Protein AF-A0A6N3T3U4-F1 (afdb_monomer_lite)

Structure (mmCIF, N/CA/C/O backbone):
data_AF-A0A6N3T3U4-F1
#
_entry.id   AF-A0A6N3T3U4-F1
#
loop_
_atom_site.group_PDB
_atom_site.id
_atom_site.type_symbol
_atom_site.label_atom_id
_atom_site.label_alt_id
_atom_site.label_comp_id
_atom_site.label_asym_id
_atom_site.label_entity_id
_atom_site.label_seq_id
_atom_site.pdbx_PDB_ins_code
_atom_site.Cartn_x
_atom_site.Cartn_y
_atom_site.Cartn_z
_atom_site.occupancy
_atom_site.B_iso_or_equiv
_atom_site.auth_seq_id
_atom_site.auth_comp_id
_atom_site.auth_asym_id
_atom_site.auth_atom_id
_atom_site.pdbx_PDB_model_num
ATOM 1 N N . MET A 1 1 ? 62.811 14.488 -54.219 1.00 46.03 1 MET A N 1
ATOM 2 C CA . MET A 1 1 ? 62.156 14.632 -52.903 1.00 46.03 1 MET A CA 1
ATOM 3 C C . MET A 1 1 ? 60.866 13.837 -52.962 1.00 46.03 1 MET A C 1
ATOM 5 O O . MET A 1 1 ? 60.223 13.839 -53.997 1.00 46.03 1 MET A O 1
ATOM 9 N N . THR A 1 2 ? 60.624 13.068 -51.912 1.00 52.12 2 THR A N 1
ATOM 10 C CA . THR A 1 2 ? 59.825 11.840 -51.809 1.00 52.12 2 THR A CA 1
ATOM 11 C C . THR A 1 2 ? 58.375 11.922 -52.307 1.00 52.12 2 THR A C 1
ATOM 13 O O . THR A 1 2 ? 57.579 12.668 -51.745 1.00 52.12 2 THR A O 1
ATOM 16 N N . ASP A 1 3 ? 58.018 11.072 -53.276 1.00 60.56 3 ASP A N 1
ATOM 17 C CA . ASP A 1 3 ? 56.629 10.709 -53.580 1.00 60.56 3 ASP A CA 1
ATOM 18 C C . ASP A 1 3 ? 56.073 9.858 -52.429 1.00 60.56 3 ASP A C 1
ATOM 20 O O . ASP A 1 3 ? 56.476 8.712 -52.219 1.00 60.56 3 ASP A O 1
ATOM 24 N N . LYS A 1 4 ? 55.173 10.441 -51.632 1.00 65.62 4 LYS A N 1
ATOM 25 C CA . LYS A 1 4 ? 54.448 9.732 -50.571 1.00 65.62 4 LYS A CA 1
ATOM 26 C C . LYS A 1 4 ? 53.220 9.040 -51.191 1.00 65.62 4 LYS A C 1
ATOM 28 O O . LYS A 1 4 ? 52.472 9.694 -51.917 1.00 65.62 4 LYS A O 1
ATOM 33 N N . PRO A 1 5 ? 52.977 7.744 -50.931 1.00 61.84 5 PRO A N 1
ATOM 34 C CA . PRO A 1 5 ? 51.926 7.000 -51.621 1.00 61.84 5 PRO A CA 1
ATOM 35 C C . PRO A 1 5 ? 50.523 7.461 -51.190 1.00 61.84 5 PRO A C 1
ATOM 37 O O . PRO A 1 5 ? 50.087 7.193 -50.073 1.00 61.84 5 PRO A O 1
ATOM 40 N N . ARG A 1 6 ? 4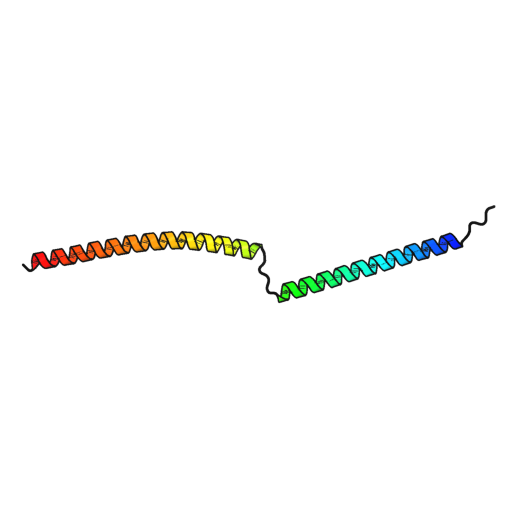9.811 8.126 -52.112 1.00 69.19 6 ARG A N 1
ATOM 41 C CA . ARG A 1 6 ? 48.440 8.670 -51.969 1.00 69.19 6 ARG A CA 1
ATOM 42 C C . ARG A 1 6 ? 47.383 7.619 -51.585 1.00 69.19 6 ARG A C 1
ATOM 44 O O . ARG A 1 6 ? 46.405 7.948 -50.932 1.00 69.19 6 ARG A O 1
ATOM 51 N N . PHE A 1 7 ? 47.632 6.345 -51.889 1.00 73.44 7 PHE A N 1
ATOM 52 C CA . PHE A 1 7 ? 46.750 5.222 -51.544 1.00 73.44 7 PHE A CA 1
ATOM 53 C C . PHE A 1 7 ? 46.495 5.047 -50.038 1.00 73.44 7 PHE A C 1
ATOM 55 O O . PHE A 1 7 ? 45.406 4.631 -49.650 1.00 73.44 7 PHE A O 1
ATOM 62 N N . PHE A 1 8 ? 47.477 5.344 -49.181 1.00 76.00 8 PHE A N 1
ATOM 63 C CA . PHE A 1 8 ? 47.289 5.217 -47.731 1.00 76.00 8 PHE A CA 1
ATOM 64 C C . PHE A 1 8 ? 46.413 6.338 -47.157 1.00 76.00 8 PHE A C 1
ATOM 66 O O . PHE A 1 8 ? 45.752 6.124 -46.144 1.00 76.00 8 PHE A O 1
ATOM 73 N N . ASP A 1 9 ? 46.395 7.503 -47.806 1.00 76.44 9 ASP A N 1
ATOM 74 C CA . ASP A 1 9 ? 45.607 8.664 -47.385 1.00 76.44 9 ASP A CA 1
ATOM 75 C C . ASP A 1 9 ? 44.119 8.465 -47.722 1.00 76.44 9 ASP A C 1
ATOM 77 O O . ASP A 1 9 ? 43.250 8.633 -46.867 1.00 76.44 9 ASP A O 1
ATOM 81 N N . ASP A 1 10 ? 43.825 7.953 -48.921 1.00 76.44 10 ASP A N 1
ATOM 82 C CA . ASP A 1 10 ? 42.458 7.623 -49.342 1.00 76.44 10 ASP A CA 1
ATOM 83 C C . ASP A 1 10 ? 41.850 6.487 -48.496 1.00 76.44 10 ASP A C 1
ATOM 85 O O . ASP A 1 10 ? 40.683 6.549 -48.101 1.00 76.44 10 ASP A O 1
ATOM 89 N N . LEU A 1 11 ? 42.643 5.463 -48.149 1.00 76.31 11 LEU A N 1
ATOM 90 C CA . LEU A 1 11 ? 42.195 4.374 -47.274 1.00 76.31 11 LEU A CA 1
ATOM 91 C C . LEU A 1 11 ? 41.919 4.867 -45.846 1.00 76.31 11 LEU A C 1
ATOM 93 O O . LEU A 1 11 ? 40.944 4.436 -45.232 1.00 76.31 11 LEU A O 1
ATOM 97 N N . ALA A 1 12 ? 42.742 5.781 -45.324 1.00 78.12 12 ALA A N 1
ATOM 98 C CA . ALA A 1 12 ? 42.522 6.392 -44.017 1.00 78.12 12 ALA A CA 1
ATOM 99 C C . ALA A 1 12 ? 41.248 7.255 -44.003 1.00 78.12 12 ALA A C 1
ATOM 101 O O . ALA A 1 12 ? 40.468 7.178 -43.051 1.00 78.12 12 ALA A O 1
ATOM 102 N N . GLY A 1 13 ? 40.991 8.005 -45.079 1.00 76.00 13 GLY A N 1
ATOM 103 C CA . GLY A 1 13 ? 39.759 8.776 -45.255 1.00 76.00 13 GLY A CA 1
ATOM 104 C C . GLY A 1 13 ? 38.507 7.894 -45.310 1.00 76.00 13 GLY A C 1
ATOM 105 O O . GLY A 1 13 ? 37.533 8.157 -44.604 1.00 76.00 13 GLY A O 1
ATOM 106 N N . VAL A 1 14 ? 38.541 6.803 -46.081 1.00 81.25 14 VAL A N 1
ATOM 107 C CA . VAL A 1 14 ? 37.426 5.843 -46.173 1.00 81.25 14 VAL A CA 1
ATOM 108 C C . VAL A 1 14 ? 37.219 5.093 -44.857 1.00 81.25 14 VAL A C 1
ATOM 110 O O . VAL A 1 14 ? 36.079 4.941 -44.424 1.00 81.25 14 VAL A O 1
ATOM 113 N N . ALA A 1 15 ? 38.291 4.667 -44.184 1.00 80.44 15 ALA A N 1
ATOM 114 C CA . ALA A 1 15 ? 38.199 4.013 -42.882 1.00 80.44 15 ALA A CA 1
ATOM 115 C C . ALA A 1 15 ? 37.600 4.950 -41.819 1.00 80.44 15 ALA A C 1
ATOM 117 O O . ALA A 1 15 ? 36.709 4.536 -41.079 1.00 80.44 15 ALA A O 1
ATOM 118 N N . GLY A 1 16 ? 38.018 6.220 -41.778 1.00 78.81 16 GLY A N 1
ATOM 119 C CA . GLY A 1 16 ? 37.452 7.225 -40.874 1.00 78.81 16 GLY A CA 1
ATOM 120 C C . GLY A 1 16 ? 35.988 7.559 -41.183 1.00 78.81 16 GLY A C 1
ATOM 121 O O . GLY A 1 16 ? 35.165 7.657 -40.268 1.00 78.81 16 GLY A O 1
ATOM 122 N N . GLY A 1 17 ? 35.638 7.665 -42.469 1.00 79.81 17 GLY A N 1
ATOM 123 C CA . GLY A 1 17 ? 34.266 7.892 -42.929 1.00 79.81 17 GLY A CA 1
ATOM 124 C C . GLY A 1 17 ? 33.334 6.718 -42.620 1.00 79.81 17 GLY A C 1
ATOM 125 O O . GLY A 1 17 ? 32.246 6.919 -42.082 1.00 79.81 17 GLY A O 1
ATOM 126 N N . ALA A 1 18 ? 33.781 5.486 -42.874 1.00 80.25 18 ALA A N 1
ATOM 127 C CA . ALA A 1 18 ? 33.035 4.271 -42.556 1.00 80.25 18 ALA A CA 1
ATOM 128 C C . ALA A 1 18 ? 32.851 4.095 -41.043 1.00 80.25 18 ALA A C 1
ATOM 130 O O . ALA A 1 18 ? 31.759 3.762 -40.593 1.00 80.25 18 ALA A O 1
ATOM 131 N N . PHE A 1 19 ? 33.881 4.373 -40.241 1.00 83.44 19 PHE A N 1
ATOM 132 C CA . PHE A 1 19 ? 33.785 4.293 -38.783 1.00 83.44 19 PHE A CA 1
ATOM 133 C C . PHE A 1 19 ? 32.802 5.328 -38.212 1.00 83.44 19 PHE A C 1
ATOM 135 O O . PHE A 1 19 ? 32.000 5.010 -37.332 1.00 83.44 19 PHE A O 1
ATOM 142 N N . SER A 1 20 ? 32.807 6.546 -38.761 1.00 81.38 20 SER A N 1
ATOM 143 C CA . SER A 1 20 ? 31.858 7.603 -38.389 1.00 81.38 20 SER A CA 1
ATOM 144 C C . SER A 1 20 ? 30.419 7.235 -38.767 1.00 81.38 20 SER A C 1
ATOM 146 O O . SER A 1 20 ? 29.515 7.368 -37.946 1.00 81.38 20 SER A O 1
ATOM 148 N N . ALA A 1 21 ? 30.209 6.686 -39.967 1.00 87.69 21 ALA A N 1
ATOM 149 C CA . ALA A 1 21 ? 28.897 6.217 -40.411 1.00 87.69 21 ALA A CA 1
ATOM 150 C C . ALA A 1 21 ? 28.369 5.053 -39.550 1.00 87.69 21 ALA A C 1
ATOM 152 O O . ALA A 1 21 ? 27.212 5.069 -39.136 1.00 87.69 21 ALA A O 1
ATOM 153 N N . LEU A 1 22 ? 29.218 4.074 -39.216 1.00 89.31 22 LEU A N 1
ATOM 154 C CA . LEU A 1 22 ? 28.852 2.960 -38.331 1.00 89.31 22 LEU A CA 1
ATOM 155 C C . LEU A 1 22 ? 28.500 3.431 -36.915 1.00 89.31 22 LEU A C 1
ATOM 157 O O . LEU A 1 22 ? 27.590 2.886 -36.289 1.00 89.31 22 LEU A O 1
ATOM 161 N N . THR A 1 23 ? 29.201 4.449 -36.414 1.00 88.00 23 THR A N 1
ATOM 162 C CA . THR A 1 23 ? 28.915 5.043 -35.102 1.00 88.00 23 THR A CA 1
ATOM 163 C C . THR A 1 23 ? 27.563 5.761 -35.109 1.00 88.00 23 THR A C 1
ATOM 165 O O . THR A 1 23 ? 26.758 5.521 -34.212 1.00 88.00 23 THR A O 1
ATOM 168 N N . GLY A 1 24 ? 27.254 6.528 -36.162 1.00 89.81 24 GLY A N 1
ATOM 169 C CA . GLY A 1 24 ? 25.948 7.180 -36.320 1.00 89.81 24 GLY A CA 1
ATOM 170 C C . GLY A 1 24 ? 24.784 6.186 -36.405 1.00 89.81 24 GLY A C 1
ATOM 171 O O . GLY A 1 24 ? 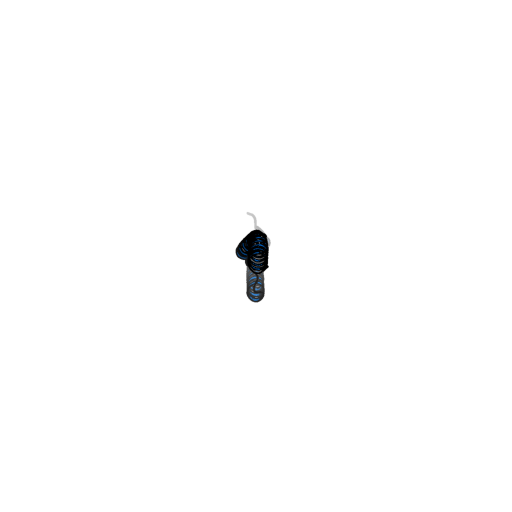23.789 6.334 -35.700 1.00 89.81 24 GLY A O 1
ATOM 172 N N . VAL A 1 25 ? 24.939 5.103 -37.177 1.00 94.25 25 VAL A N 1
ATOM 173 C CA . VAL A 1 25 ? 23.928 4.030 -37.258 1.00 94.25 25 VAL A CA 1
ATOM 174 C C . VAL A 1 25 ? 23.712 3.362 -35.895 1.00 94.25 25 VAL A C 1
ATOM 176 O O . VAL A 1 25 ? 22.580 3.069 -35.512 1.00 94.25 25 VAL A O 1
ATOM 179 N N . ARG A 1 26 ? 24.783 3.134 -35.124 1.00 92.75 26 ARG A N 1
ATOM 180 C CA . ARG A 1 26 ? 24.678 2.562 -33.774 1.00 92.75 26 ARG A CA 1
ATOM 181 C C . ARG A 1 26 ? 23.902 3.476 -32.823 1.00 92.75 26 ARG A C 1
ATOM 183 O O . ARG A 1 26 ? 23.115 2.978 -32.018 1.00 92.75 26 ARG A O 1
ATOM 190 N N . GLU A 1 27 ? 24.138 4.781 -32.878 1.00 94.44 27 GLU A N 1
ATOM 191 C CA . GLU A 1 27 ? 23.421 5.764 -32.059 1.00 94.44 27 GLU A CA 1
ATOM 192 C C . GLU A 1 27 ? 21.928 5.800 -32.400 1.00 94.44 27 GLU A C 1
ATOM 194 O O . GLU A 1 27 ? 21.095 5.759 -31.492 1.00 94.44 27 GLU A O 1
ATOM 199 N N . GLU A 1 28 ? 21.586 5.764 -33.688 1.00 93.62 28 GLU A N 1
ATOM 200 C CA . GLU A 1 28 ? 20.198 5.725 -34.153 1.00 93.62 28 GLU A CA 1
ATOM 201 C C . GLU A 1 28 ? 19.480 4.440 -33.711 1.00 93.62 28 GLU A C 1
ATOM 203 O O . GLU A 1 28 ? 18.374 4.499 -33.170 1.00 93.62 28 GLU A O 1
ATOM 208 N N . ILE A 1 29 ? 20.139 3.280 -33.818 1.00 96.31 29 ILE A N 1
ATOM 209 C CA . ILE A 1 29 ? 19.596 2.010 -33.310 1.00 96.31 29 ILE A CA 1
ATOM 210 C C . ILE A 1 29 ? 19.355 2.088 -31.797 1.00 96.31 29 ILE A C 1
ATOM 212 O O . ILE A 1 29 ? 18.296 1.674 -31.327 1.00 96.31 29 ILE A O 1
ATOM 216 N N . ASN A 1 30 ? 20.294 2.639 -31.021 1.00 95.19 30 ASN A N 1
ATOM 217 C CA . ASN A 1 30 ? 20.115 2.794 -29.573 1.00 95.19 30 ASN A CA 1
ATOM 218 C C . ASN A 1 30 ? 18.916 3.691 -29.233 1.00 95.19 30 ASN A C 1
ATOM 220 O O . ASN A 1 30 ? 18.176 3.390 -28.294 1.00 95.19 30 ASN A O 1
ATOM 224 N N . ALA A 1 31 ? 18.716 4.774 -29.987 1.00 96.31 31 ALA A N 1
ATOM 225 C CA . ALA A 1 31 ? 17.578 5.668 -29.810 1.00 96.31 31 ALA A CA 1
ATOM 226 C C . ALA A 1 31 ? 16.248 4.963 -30.129 1.00 96.31 31 ALA A C 1
ATOM 228 O O . ALA A 1 31 ? 15.308 5.056 -29.338 1.00 96.31 31 ALA A O 1
ATOM 229 N N . ILE A 1 32 ? 16.191 4.190 -31.220 1.00 96.50 32 ILE A N 1
ATOM 230 C CA . ILE A 1 32 ? 15.013 3.392 -31.597 1.00 96.50 32 ILE A CA 1
ATOM 231 C C . ILE A 1 32 ? 14.699 2.347 -30.522 1.00 96.50 32 ILE A C 1
ATOM 233 O O . ILE A 1 32 ? 13.552 2.220 -30.097 1.00 96.50 32 ILE A O 1
ATOM 237 N N . VAL A 1 33 ? 15.712 1.618 -30.043 1.00 96.69 33 VAL A N 1
ATOM 238 C CA . VAL A 1 33 ? 15.539 0.608 -28.989 1.00 96.69 33 VAL A CA 1
ATOM 239 C C . VAL A 1 33 ? 15.014 1.251 -27.708 1.00 96.69 33 VAL A C 1
ATOM 241 O O . VAL A 1 33 ? 14.055 0.744 -27.131 1.00 96.69 33 VAL A O 1
ATOM 244 N N . ARG A 1 34 ? 15.588 2.384 -27.283 1.00 96.06 34 ARG A N 1
ATOM 245 C CA . ARG A 1 34 ? 15.112 3.126 -26.107 1.00 96.06 34 ARG A CA 1
ATOM 246 C C . ARG A 1 34 ? 13.660 3.560 -26.271 1.00 96.06 34 ARG A C 1
ATOM 248 O O . ARG A 1 34 ? 12.849 3.264 -25.402 1.00 96.06 34 ARG A O 1
ATOM 255 N N . SER A 1 35 ? 13.328 4.181 -27.401 1.00 95.62 35 SER A N 1
ATOM 256 C CA . SER A 1 35 ? 11.962 4.614 -27.693 1.00 95.62 35 SER A CA 1
ATOM 257 C C . SER A 1 35 ? 10.980 3.444 -27.654 1.00 95.62 35 SER A C 1
ATOM 259 O O . SER A 1 35 ? 9.915 3.573 -27.056 1.00 95.62 35 SER A O 1
ATOM 261 N N . ARG A 1 36 ? 11.349 2.282 -28.210 1.00 94.94 36 ARG A N 1
ATOM 262 C CA . ARG A 1 36 ? 10.489 1.096 -28.193 1.00 94.94 36 ARG A CA 1
ATOM 263 C C . ARG A 1 36 ? 10.292 0.532 -26.788 1.00 94.94 36 ARG A C 1
ATOM 265 O O . ARG A 1 36 ? 9.195 0.081 -26.467 1.00 94.94 36 ARG 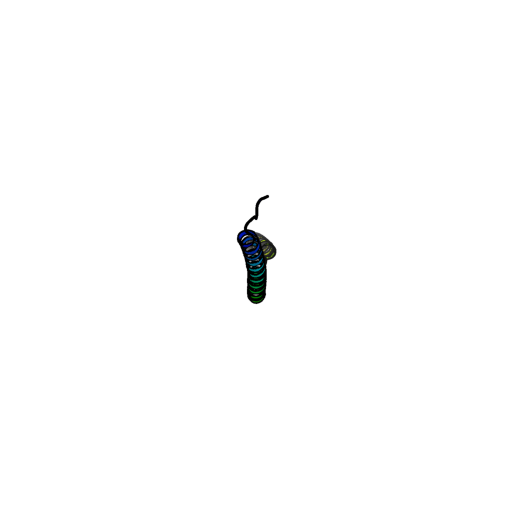A O 1
ATOM 272 N N . VAL A 1 37 ? 11.333 0.550 -25.957 1.00 95.31 37 VAL A N 1
ATOM 273 C CA . VAL A 1 37 ? 11.243 0.142 -24.548 1.00 95.31 37 VAL A CA 1
ATOM 274 C C . VAL A 1 37 ? 10.332 1.089 -23.771 1.00 95.31 37 VAL A C 1
ATOM 276 O O . VAL A 1 37 ? 9.457 0.609 -23.055 1.00 95.31 37 VAL A O 1
ATOM 279 N N . ASP A 1 38 ? 10.481 2.401 -23.949 1.00 90.31 38 ASP A N 1
ATOM 280 C CA . ASP A 1 38 ? 9.642 3.400 -23.280 1.00 90.31 38 ASP A CA 1
ATOM 281 C C . ASP A 1 38 ? 8.162 3.250 -23.681 1.00 90.31 38 ASP A C 1
ATOM 283 O O . ASP A 1 38 ? 7.279 3.300 -22.825 1.00 90.31 38 ASP A O 1
ATOM 287 N N . GLU A 1 39 ? 7.883 2.967 -24.959 1.00 91.31 39 GLU A N 1
ATOM 288 C CA . GLU A 1 39 ? 6.535 2.672 -25.472 1.00 91.31 39 GLU A CA 1
ATOM 289 C C . GLU A 1 39 ? 5.926 1.425 -24.814 1.00 91.31 39 GLU A C 1
ATOM 291 O O . GLU A 1 39 ? 4.781 1.441 -24.357 1.00 91.31 39 GLU A O 1
ATOM 296 N N . VAL A 1 40 ? 6.705 0.341 -24.728 1.00 93.62 40 VAL A N 1
ATOM 297 C CA . VAL A 1 40 ? 6.265 -0.906 -24.092 1.00 93.62 40 VAL A CA 1
ATOM 298 C C . VAL A 1 40 ? 6.014 -0.679 -22.604 1.00 93.62 40 VAL A C 1
ATOM 300 O O . VAL A 1 40 ? 4.948 -1.040 -22.115 1.00 93.62 40 VAL A O 1
ATOM 303 N N . LEU A 1 41 ? 6.933 -0.036 -21.884 1.00 90.81 41 LEU A N 1
ATOM 304 C CA . LEU A 1 41 ? 6.751 0.271 -20.464 1.00 90.81 41 LEU A CA 1
ATOM 305 C C . LEU A 1 41 ? 5.521 1.157 -20.235 1.00 90.81 41 LEU A C 1
ATOM 307 O O . LEU A 1 41 ? 4.716 0.864 -19.354 1.00 90.81 41 LEU A O 1
ATOM 311 N N . SER A 1 42 ? 5.315 2.178 -21.070 1.00 87.56 42 SER A N 1
ATOM 312 C CA . SER A 1 42 ? 4.114 3.017 -21.016 1.00 87.56 42 SER A CA 1
ATOM 313 C C . SER A 1 42 ? 2.831 2.206 -21.236 1.00 87.56 42 SER A C 1
ATOM 315 O O . SER A 1 42 ? 1.848 2.417 -20.526 1.00 87.56 42 SER A O 1
ATOM 317 N N . SER A 1 43 ? 2.845 1.233 -22.152 1.00 91.12 43 SER A N 1
ATOM 318 C CA . SER A 1 43 ? 1.693 0.355 -22.402 1.00 91.12 43 SER A CA 1
ATOM 319 C C . SER A 1 43 ? 1.402 -0.630 -21.262 1.00 91.12 43 SER A C 1
ATOM 321 O O . SER A 1 43 ? 0.253 -1.025 -21.071 1.00 91.12 43 SER A O 1
ATOM 323 N N . LEU A 1 44 ? 2.419 -1.008 -20.479 1.00 92.19 44 LEU A N 1
ATOM 324 C CA . LEU A 1 44 ? 2.308 -1.994 -19.400 1.00 92.19 44 LEU A CA 1
ATOM 325 C C . LEU A 1 44 ? 1.781 -1.413 -18.077 1.00 92.19 44 LEU A C 1
ATOM 327 O O . LEU A 1 44 ? 1.707 -2.150 -17.098 1.00 92.19 44 LEU A O 1
ATOM 331 N N . GLN A 1 45 ? 1.416 -0.124 -18.032 1.00 87.50 45 GLN A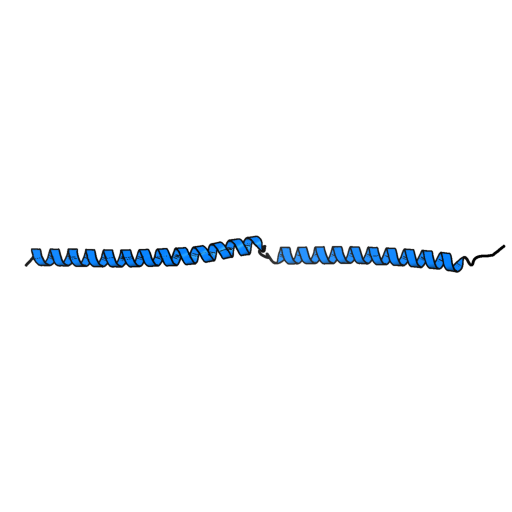 N 1
ATOM 332 C CA . GLN A 1 45 ? 0.926 0.561 -16.823 1.00 87.50 45 GLN A CA 1
ATOM 333 C C . GLN A 1 45 ? 1.803 0.290 -15.588 1.00 87.50 45 GLN A C 1
ATOM 335 O O . GLN A 1 45 ? 1.308 0.028 -14.490 1.00 87.50 45 GLN A O 1
ATOM 340 N N . VAL A 1 46 ? 3.127 0.306 -15.765 1.00 90.75 46 VAL A N 1
ATOM 341 C CA . VAL A 1 46 ? 4.053 0.063 -14.656 1.00 90.75 46 VAL A CA 1
ATOM 342 C C . VAL A 1 46 ? 3.930 1.160 -13.604 1.00 90.75 46 VAL A C 1
ATOM 344 O O . VAL A 1 46 ? 3.983 2.352 -13.906 1.00 90.75 46 VAL A O 1
ATOM 347 N N . VAL A 1 47 ? 3.786 0.740 -12.349 1.00 90.38 47 VAL A N 1
ATOM 348 C CA . VAL A 1 47 ? 3.788 1.646 -11.199 1.00 90.38 47 VAL A CA 1
ATOM 349 C C . VAL A 1 47 ? 5.212 2.149 -10.996 1.00 90.38 47 VAL A C 1
ATOM 351 O O . VAL A 1 47 ? 6.158 1.354 -10.989 1.00 90.38 47 VAL A O 1
ATOM 354 N N . ARG A 1 48 ? 5.386 3.465 -10.831 1.00 91.88 48 ARG A N 1
ATOM 355 C CA . ARG A 1 48 ? 6.713 4.007 -10.529 1.00 91.88 48 ARG A CA 1
ATOM 356 C C . ARG A 1 48 ? 7.162 3.518 -9.167 1.00 91.88 48 ARG A C 1
ATOM 358 O O . ARG A 1 48 ? 6.356 3.284 -8.267 1.00 91.88 48 ARG A O 1
ATOM 365 N N . ARG A 1 49 ? 8.474 3.403 -8.997 1.00 94.69 49 ARG A N 1
ATOM 366 C CA . ARG A 1 49 ? 9.044 2.923 -7.742 1.00 94.69 49 ARG A CA 1
ATOM 367 C C . ARG A 1 49 ? 8.584 3.776 -6.562 1.00 94.69 49 ARG A C 1
ATOM 369 O O . ARG A 1 49 ? 8.211 3.233 -5.534 1.00 94.69 49 ARG A O 1
ATOM 376 N N . GLU A 1 50 ? 8.561 5.091 -6.722 1.00 95.25 50 GLU A N 1
ATOM 377 C CA . GLU A 1 50 ? 8.173 6.036 -5.677 1.00 95.25 50 GLU A CA 1
ATOM 378 C C . GLU A 1 50 ? 6.710 5.838 -5.260 1.00 95.25 50 GLU A C 1
ATOM 380 O O . GLU A 1 50 ? 6.403 5.809 -4.073 1.00 95.25 50 GLU A O 1
ATOM 385 N N . GLU A 1 51 ? 5.811 5.630 -6.225 1.00 95.38 51 GLU A N 1
ATOM 386 C CA . GLU A 1 51 ? 4.393 5.354 -5.960 1.00 95.38 51 GLU A CA 1
ATOM 387 C C . GLU A 1 51 ? 4.205 4.013 -5.250 1.00 95.38 51 GLU A C 1
ATOM 389 O O . GLU A 1 51 ? 3.392 3.907 -4.333 1.00 95.38 51 GLU A O 1
ATOM 394 N N . PHE A 1 52 ? 4.985 3.003 -5.640 1.00 97.06 52 PHE A N 1
ATOM 395 C CA . PHE A 1 52 ? 4.984 1.706 -4.978 1.00 97.06 52 PHE A CA 1
ATOM 396 C C . PHE A 1 52 ? 5.453 1.809 -3.522 1.00 97.06 52 PHE A C 1
ATOM 398 O O . PHE A 1 52 ? 4.801 1.256 -2.640 1.00 97.06 52 PHE A O 1
ATOM 405 N N . GLU A 1 53 ? 6.541 2.534 -3.247 1.00 97.88 53 GLU A N 1
ATOM 406 C CA . GLU A 1 53 ? 7.031 2.715 -1.874 1.00 97.88 53 GLU A CA 1
ATOM 407 C C . GLU A 1 53 ? 6.023 3.492 -1.012 1.00 97.88 53 GLU A C 1
ATOM 409 O O . GLU A 1 53 ? 5.771 3.110 0.130 1.00 97.88 53 GLU A O 1
ATOM 414 N N . VAL A 1 54 ? 5.372 4.523 -1.565 1.00 98.00 54 VAL A N 1
ATOM 415 C CA . VAL A 1 54 ? 4.299 5.253 -0.865 1.00 98.00 54 VAL A CA 1
ATOM 416 C C . VAL A 1 54 ? 3.120 4.330 -0.548 1.00 98.00 54 VAL A C 1
ATOM 418 O O . VAL A 1 54 ? 2.635 4.316 0.584 1.00 98.00 54 VAL A O 1
ATOM 421 N N . ALA A 1 55 ? 2.666 3.533 -1.518 1.00 97.44 55 ALA A N 1
ATOM 422 C CA . ALA A 1 55 ? 1.574 2.585 -1.313 1.00 97.44 55 ALA A CA 1
ATOM 423 C C . ALA A 1 55 ? 1.942 1.497 -0.292 1.00 97.44 55 ALA A C 1
ATOM 425 O O . ALA A 1 55 ? 1.109 1.106 0.525 1.00 97.44 55 ALA A O 1
ATOM 426 N N . ARG A 1 56 ? 3.196 1.033 -0.309 1.00 98.00 56 ARG A N 1
ATOM 427 C CA . ARG A 1 56 ? 3.724 0.056 0.644 1.00 98.00 56 ARG A CA 1
ATOM 428 C C . ARG A 1 56 ? 3.723 0.603 2.068 1.00 98.00 56 ARG A C 1
ATOM 430 O O . ARG A 1 56 ? 3.256 -0.091 2.969 1.00 98.00 56 ARG A O 1
ATOM 437 N N . GLU A 1 57 ? 4.219 1.820 2.267 1.00 98.31 57 GLU A N 1
ATOM 438 C CA . GLU A 1 57 ? 4.220 2.467 3.581 1.00 98.31 57 GLU A CA 1
ATOM 439 C C . GLU A 1 57 ? 2.788 2.684 4.078 1.00 98.31 57 GLU A C 1
ATOM 441 O O . GLU A 1 57 ? 2.457 2.316 5.204 1.00 98.31 57 GLU A O 1
ATOM 446 N N . LEU A 1 58 ? 1.897 3.183 3.215 1.00 98.25 58 LEU A N 1
ATOM 447 C CA . LEU A 1 58 ? 0.484 3.348 3.551 1.00 98.25 58 LEU A CA 1
ATOM 448 C C . LEU A 1 58 ? -0.162 2.019 3.963 1.00 98.25 58 LEU A C 1
ATOM 450 O O . LEU A 1 58 ? -0.881 1.974 4.958 1.00 98.25 58 LEU A O 1
ATOM 454 N N . ALA A 1 59 ? 0.099 0.935 3.229 1.00 98.50 59 ALA A N 1
ATOM 455 C CA . ALA A 1 59 ? -0.426 -0.389 3.553 1.00 98.50 59 ALA A CA 1
ATOM 456 C C . ALA A 1 59 ? 0.100 -0.906 4.903 1.00 98.50 59 ALA A C 1
ATOM 458 O O . ALA A 1 59 ? -0.665 -1.487 5.677 1.00 98.50 59 ALA A O 1
ATOM 459 N N . ALA A 1 60 ? 1.378 -0.667 5.212 1.00 98.44 60 ALA A N 1
ATOM 460 C CA . ALA A 1 60 ? 1.966 -1.026 6.499 1.00 98.44 60 ALA A CA 1
ATOM 461 C C . ALA A 1 60 ? 1.306 -0.255 7.653 1.00 98.44 60 ALA A C 1
ATOM 463 O O . ALA A 1 60 ? 0.841 -0.865 8.617 1.00 98.44 60 ALA A O 1
ATOM 464 N N . GLN A 1 61 ? 1.179 1.068 7.523 1.00 98.38 61 GLN A N 1
ATOM 465 C CA . GLN A 1 61 ? 0.516 1.909 8.523 1.00 98.38 61 GLN A CA 1
ATOM 466 C C . GLN A 1 61 ? -0.965 1.554 8.685 1.00 98.38 61 GLN A C 1
ATOM 468 O O . GLN A 1 61 ? -1.470 1.500 9.805 1.00 98.38 61 GLN A O 1
ATOM 473 N N . ALA A 1 62 ? -1.660 1.249 7.587 1.00 98.56 62 ALA A N 1
ATOM 474 C CA . ALA A 1 62 ? -3.051 0.821 7.624 1.00 98.56 62 ALA A CA 1
ATOM 475 C C . ALA A 1 62 ? -3.224 -0.491 8.400 1.00 98.56 62 ALA A C 1
ATOM 477 O O . ALA A 1 62 ? -4.159 -0.596 9.191 1.00 98.56 62 ALA A O 1
ATOM 478 N N . ARG A 1 63 ? -2.317 -1.470 8.240 1.00 98.50 63 ARG A N 1
ATOM 479 C CA . ARG A 1 63 ? -2.363 -2.716 9.022 1.00 98.50 63 ARG A CA 1
ATOM 480 C C . ARG A 1 63 ? -2.163 -2.452 10.514 1.00 98.50 63 ARG A C 1
ATOM 482 O O . ARG A 1 63 ? -2.949 -2.945 11.314 1.00 98.50 63 ARG A O 1
ATOM 489 N N . ILE A 1 64 ? -1.169 -1.642 10.876 1.00 98.44 64 ILE A N 1
ATOM 490 C CA . ILE A 1 64 ? -0.906 -1.278 12.278 1.00 98.44 64 ILE A CA 1
ATOM 491 C C . ILE A 1 64 ? -2.123 -0.563 12.884 1.00 98.44 64 ILE A C 1
ATOM 493 O O . ILE A 1 64 ? -2.579 -0.904 13.976 1.00 98.44 64 ILE A O 1
ATOM 497 N N . GLY A 1 65 ? -2.680 0.410 12.157 1.00 98.38 65 GLY A N 1
ATOM 498 C CA . GLY A 1 65 ? -3.872 1.141 12.579 1.00 98.38 65 GLY A CA 1
ATOM 499 C C . GLY A 1 65 ? -5.102 0.243 12.716 1.00 98.38 65 GLY A C 1
ATOM 500 O O . GLY A 1 65 ? -5.863 0.398 13.670 1.00 98.38 65 GLY A O 1
ATOM 501 N N . GLN A 1 66 ? -5.278 -0.723 11.809 1.00 98.56 66 GLN A N 1
ATOM 502 C CA . GLN A 1 66 ? -6.356 -1.710 11.871 1.00 98.56 66 GLN A CA 1
ATOM 503 C C . GLN A 1 66 ? -6.251 -2.560 13.144 1.00 98.56 66 GLN A C 1
ATOM 505 O O . GLN A 1 66 ? -7.228 -2.669 13.876 1.00 98.56 66 GLN A O 1
ATOM 510 N N . GLU A 1 67 ? -5.074 -3.109 13.447 1.00 98.50 67 GLU A N 1
ATOM 511 C CA . GLU A 1 67 ? -4.862 -3.945 14.637 1.00 98.50 67 GLU A CA 1
ATOM 512 C C . GLU A 1 67 ? -5.079 -3.169 15.949 1.00 98.50 67 GLU A C 1
ATOM 514 O O . GLU A 1 67 ? -5.570 -3.715 16.940 1.00 98.50 67 GLU A O 1
ATOM 519 N N . ASP A 1 68 ? -4.721 -1.881 16.001 1.00 98.56 68 ASP A N 1
ATOM 520 C CA . ASP A 1 68 ? -5.036 -1.027 17.152 1.00 98.56 68 ASP A CA 1
ATOM 521 C C . ASP A 1 68 ? -6.538 -0.753 17.284 1.00 98.56 68 ASP A C 1
ATOM 523 O O . ASP A 1 68 ? -7.103 -0.877 18.375 1.00 98.56 68 ASP A O 1
ATOM 527 N N . ALA A 1 69 ? -7.199 -0.437 16.170 1.00 98.38 69 ALA A N 1
ATOM 528 C CA . ALA A 1 69 ? -8.637 -0.216 16.141 1.00 98.38 69 ALA A CA 1
ATOM 529 C C . ALA A 1 69 ? -9.408 -1.471 16.575 1.00 98.38 69 ALA A C 1
ATOM 531 O O . ALA A 1 69 ? -10.267 -1.371 17.448 1.00 98.38 69 ALA A O 1
ATOM 532 N N . GLU A 1 70 ? -9.063 -2.647 16.048 1.00 98.69 70 GLU A N 1
ATOM 533 C CA . GLU A 1 70 ? -9.672 -3.931 16.420 1.00 98.69 70 GLU A CA 1
ATOM 534 C C . GLU A 1 70 ? -9.511 -4.224 17.916 1.00 98.69 70 GLU A C 1
ATOM 536 O O . GLU A 1 70 ? -10.488 -4.557 18.588 1.00 98.69 70 GLU A O 1
ATOM 541 N N . ARG A 1 71 ? -8.313 -4.015 18.482 1.00 98.69 71 ARG A N 1
ATOM 542 C CA . ARG A 1 71 ? -8.082 -4.173 19.930 1.00 98.69 71 ARG A CA 1
ATOM 543 C C . ARG A 1 71 ? -8.969 -3.243 20.755 1.00 98.69 71 ARG A C 1
ATOM 545 O O . ARG A 1 71 ? -9.530 -3.658 21.770 1.00 98.69 71 ARG A O 1
ATOM 552 N N . ARG A 1 72 ? -9.102 -1.984 20.336 1.00 98.56 72 ARG A N 1
ATOM 553 C CA . ARG A 1 72 ? -9.943 -0.996 21.025 1.00 98.56 72 ARG A CA 1
ATOM 554 C C . ARG A 1 72 ? -11.424 -1.340 20.917 1.00 98.56 72 ARG A C 1
ATOM 556 O O . ARG A 1 72 ? -12.131 -1.208 21.912 1.00 98.56 72 ARG A O 1
ATOM 563 N N . VAL A 1 73 ? -11.878 -1.792 19.749 1.00 98.75 73 VAL A N 1
ATOM 564 C CA . VAL A 1 73 ? -13.257 -2.243 19.525 1.00 98.75 73 VAL A CA 1
ATOM 565 C C . VAL A 1 73 ? -13.570 -3.436 20.422 1.00 98.75 73 VAL A C 1
ATOM 567 O O . VAL A 1 73 ? -14.505 -3.343 21.209 1.00 98.75 73 VAL A O 1
ATOM 570 N N . ALA A 1 74 ? -12.733 -4.475 20.434 1.00 98.62 74 ALA A N 1
ATOM 571 C CA . ALA A 1 74 ? -12.938 -5.644 21.290 1.00 98.62 74 ALA A CA 1
ATOM 572 C C . ALA A 1 74 ? -13.001 -5.279 22.788 1.00 98.62 74 ALA A C 1
ATOM 574 O O . ALA A 1 74 ? -13.845 -5.778 23.533 1.00 98.62 74 ALA A O 1
ATOM 575 N N . ALA A 1 75 ? -12.139 -4.362 23.247 1.00 98.56 75 ALA A N 1
ATOM 576 C CA . ALA A 1 75 ? -12.168 -3.885 24.629 1.00 98.56 75 ALA A CA 1
ATOM 577 C C . ALA A 1 75 ? -13.457 -3.112 24.961 1.00 98.56 75 ALA A C 1
ATOM 579 O O . ALA A 1 75 ? -13.972 -3.208 26.078 1.00 98.56 75 ALA A O 1
ATOM 580 N N . LEU A 1 76 ? -13.978 -2.331 24.013 1.00 98.62 76 LEU A N 1
ATOM 581 C CA . LEU A 1 76 ? -15.243 -1.617 24.170 1.00 98.62 76 LEU A CA 1
ATOM 582 C C . LEU A 1 76 ? -16.432 -2.580 24.167 1.00 98.62 76 LEU A C 1
ATOM 584 O O . LEU A 1 76 ? -17.280 -2.468 25.047 1.00 98.62 76 LEU A O 1
ATOM 588 N N . GLU A 1 77 ? -16.459 -3.548 23.253 1.00 98.56 77 GLU A N 1
ATOM 589 C CA . GLU A 1 77 ? -17.490 -4.589 23.184 1.00 98.56 77 GLU A CA 1
ATOM 590 C C . GLU A 1 77 ? -17.567 -5.381 24.495 1.00 98.56 77 GLU A C 1
ATOM 592 O O . GLU A 1 77 ? -18.643 -5.509 25.076 1.00 98.56 77 GLU A O 1
ATOM 597 N N . ALA A 1 78 ? -16.426 -5.805 25.047 1.00 98.50 78 ALA A N 1
ATOM 598 C CA . ALA A 1 78 ? -16.381 -6.491 26.339 1.00 98.50 78 ALA A CA 1
ATOM 599 C C . ALA A 1 78 ? -16.932 -5.630 27.491 1.00 98.50 78 ALA A C 1
ATOM 601 O O . ALA A 1 78 ? -17.625 -6.126 28.381 1.00 98.50 78 ALA A O 1
ATOM 602 N N . ARG A 1 79 ? -16.647 -4.320 27.485 1.00 98.25 79 ARG A N 1
ATOM 603 C CA . ARG A 1 79 ? -17.187 -3.392 28.490 1.00 98.25 79 ARG A CA 1
ATOM 604 C C . ARG A 1 79 ? -18.692 -3.202 28.350 1.00 98.25 79 ARG A C 1
ATOM 606 O O . ARG A 1 79 ? -19.359 -3.103 29.375 1.00 98.25 79 ARG A O 1
ATOM 613 N N . VAL A 1 80 ? -19.204 -3.122 27.123 1.00 98.50 80 VAL A N 1
ATOM 614 C CA . VAL A 1 80 ? -20.643 -3.011 26.854 1.00 98.50 80 VAL A CA 1
ATOM 615 C C . VAL A 1 80 ? -21.358 -4.249 27.384 1.00 98.50 80 VAL A C 1
ATOM 617 O O . VAL A 1 80 ? -22.253 -4.095 28.209 1.00 98.50 80 VAL A O 1
ATOM 620 N N . LEU A 1 81 ? -20.880 -5.450 27.046 1.00 98.25 81 LEU A N 1
ATOM 621 C CA . LEU A 1 81 ? -21.444 -6.706 27.552 1.00 98.25 81 LEU A CA 1
ATOM 622 C C . LEU A 1 81 ? -21.475 -6.746 29.086 1.00 98.25 81 LEU A C 1
ATOM 624 O O . LEU A 1 81 ? -22.517 -6.996 29.686 1.00 98.25 81 LEU A O 1
ATOM 628 N N . ALA A 1 82 ? -20.365 -6.400 29.745 1.00 97.69 82 ALA A N 1
ATOM 629 C CA . ALA A 1 82 ? -20.304 -6.381 31.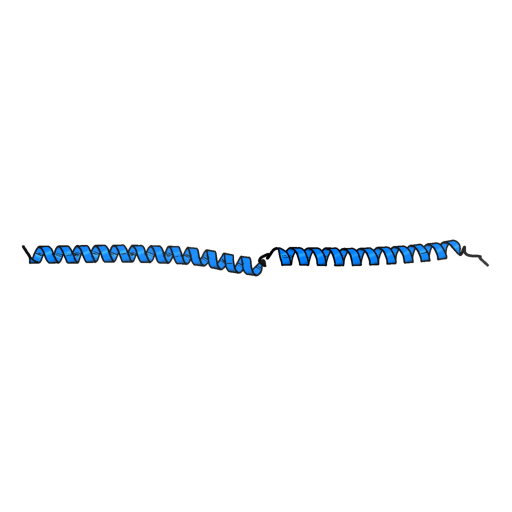208 1.00 97.69 82 ALA A CA 1
ATOM 630 C C . ALA A 1 82 ? -21.257 -5.350 31.850 1.00 97.69 82 ALA A C 1
ATOM 632 O O . ALA A 1 82 ? -21.696 -5.528 32.990 1.00 97.69 82 ALA A O 1
ATOM 633 N N . LEU A 1 83 ? -21.547 -4.238 31.168 1.00 97.50 83 LEU A N 1
ATOM 634 C CA . LEU A 1 83 ? -22.520 -3.247 31.635 1.00 97.50 83 LEU A CA 1
ATOM 635 C C . LEU A 1 83 ? -23.955 -3.731 31.426 1.00 97.50 83 LEU A C 1
ATOM 637 O O . LEU A 1 83 ? -24.783 -3.555 32.321 1.00 97.50 83 LEU A O 1
ATOM 641 N N . GLU A 1 84 ? -24.236 -4.361 30.288 1.00 96.94 84 GLU A N 1
ATOM 642 C CA . GLU A 1 84 ? -25.533 -4.965 29.995 1.00 96.94 84 GLU A CA 1
ATOM 643 C C . GLU A 1 84 ? -25.862 -6.059 31.015 1.00 96.94 84 GLU A C 1
ATOM 645 O O . GLU A 1 84 ? -26.929 -6.008 31.626 1.00 96.94 84 GLU A O 1
ATOM 650 N N . GLU A 1 85 ? -24.928 -6.968 31.308 1.00 96.00 85 GLU A N 1
ATOM 651 C CA . GLU A 1 85 ? -25.095 -8.010 32.331 1.00 96.00 85 GLU A CA 1
ATOM 652 C C . GLU A 1 85 ? -25.431 -7.426 33.710 1.00 96.00 85 GLU A C 1
ATOM 654 O O . GLU A 1 85 ? -26.368 -7.873 34.376 1.00 96.00 85 GLU A O 1
ATOM 659 N N . LYS A 1 86 ? -24.713 -6.377 34.136 1.00 94.81 86 LYS A N 1
ATOM 660 C CA . LYS A 1 86 ? -24.984 -5.690 35.410 1.00 94.81 86 LYS A CA 1
ATOM 661 C C . LYS A 1 86 ? -26.364 -5.041 35.434 1.00 94.81 86 LYS A C 1
ATOM 663 O O . LYS A 1 86 ? -27.054 -5.126 36.451 1.00 94.81 86 LYS A O 1
ATOM 668 N N . ALA A 1 87 ? -26.770 -4.403 34.337 1.00 93.56 87 ALA A N 1
ATOM 669 C CA . ALA A 1 87 ? -28.093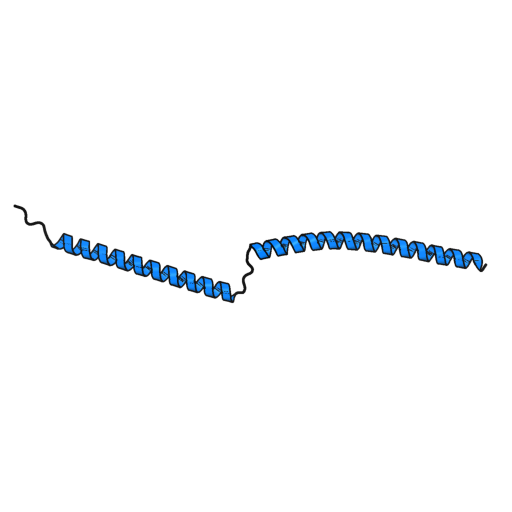 -3.800 34.223 1.00 93.56 87 ALA A CA 1
ATOM 670 C C . ALA A 1 87 ? -29.193 -4.865 34.351 1.00 93.56 87 ALA A C 1
ATOM 672 O O . ALA A 1 87 ? -30.130 -4.687 35.131 1.00 93.56 87 ALA A O 1
ATOM 673 N N . HIS A 1 88 ? -29.035 -6.008 33.678 1.00 89.00 88 HIS A N 1
ATOM 674 C CA . HIS A 1 88 ? -29.992 -7.115 33.742 1.00 89.00 88 HIS A CA 1
ATOM 675 C C . HIS A 1 88 ? -30.077 -7.700 35.157 1.00 89.00 88 HIS A C 1
ATOM 677 O O . HIS A 1 88 ? -31.176 -7.827 35.696 1.00 89.00 88 HIS A O 1
ATOM 683 N N . ALA A 1 89 ? -28.931 -7.951 35.802 1.00 89.12 89 ALA A N 1
ATOM 684 C CA . ALA A 1 89 ? -28.876 -8.450 37.176 1.00 89.12 89 ALA A CA 1
ATOM 685 C C . ALA A 1 89 ? -29.568 -7.501 38.173 1.00 89.12 89 ALA A C 1
ATOM 687 O O . ALA A 1 89 ? -30.338 -7.944 39.029 1.00 89.12 89 ALA A O 1
ATOM 688 N N . SER A 1 90 ? -29.346 -6.187 38.039 1.00 82.50 90 SER A N 1
ATOM 689 C CA . SER A 1 90 ? -29.986 -5.179 38.895 1.00 82.50 90 SER A CA 1
ATOM 690 C C . SER A 1 90 ? -31.511 -5.151 38.744 1.00 82.50 90 SER A C 1
ATOM 692 O O . SER A 1 90 ? -32.222 -4.949 39.728 1.00 82.50 90 SER A O 1
ATOM 694 N N . HIS A 1 91 ? -32.023 -5.429 37.541 1.00 79.06 91 HIS A N 1
ATOM 695 C CA . HIS A 1 91 ? -33.457 -5.441 37.273 1.00 79.06 91 HIS A CA 1
ATOM 696 C C . HIS A 1 91 ? -34.151 -6.685 37.848 1.00 79.06 91 HIS A C 1
ATOM 698 O O . HIS A 1 91 ? -35.255 -6.560 38.376 1.00 79.06 91 HIS A O 1
ATOM 704 N N . THR A 1 92 ? -33.500 -7.855 37.812 1.00 78.56 92 THR A N 1
ATOM 705 C CA . THR A 1 92 ? -33.998 -9.096 38.440 1.00 78.56 92 THR A CA 1
ATOM 706 C C . THR A 1 92 ? -34.023 -9.049 39.966 1.00 78.56 92 THR A C 1
ATOM 708 O O . THR A 1 92 ? -34.882 -9.675 40.574 1.00 78.56 92 THR A O 1
ATOM 711 N N . HIS A 1 93 ? -33.115 -8.305 40.605 1.00 70.06 93 HIS A N 1
ATOM 712 C CA . HIS A 1 93 ? -33.117 -8.153 42.065 1.00 70.06 93 HIS A CA 1
ATOM 713 C C . HIS A 1 93 ? -34.195 -7.188 42.584 1.00 70.06 93 HIS A C 1
ATOM 715 O O . HIS A 1 93 ? -34.521 -7.242 43.764 1.00 70.06 93 HIS A O 1
ATOM 721 N N . HIS A 1 94 ? -34.742 -6.305 41.741 1.00 67.44 94 HIS A N 1
ATOM 722 C CA . HIS A 1 94 ? -35.823 -5.387 42.127 1.00 67.44 94 HIS A CA 1
ATOM 723 C C . HIS A 1 94 ? -37.227 -6.002 41.976 1.00 67.44 94 HIS A C 1
ATOM 725 O O . HIS A 1 94 ? -38.188 -5.474 42.529 1.00 67.44 94 HIS A O 1
ATOM 731 N N . SER A 1 95 ? -37.363 -7.093 41.216 1.00 60.34 95 SER A N 1
ATOM 732 C CA . SER A 1 95 ? -38.641 -7.756 40.923 1.00 60.34 95 SER A CA 1
ATOM 733 C C . SER A 1 95 ? -38.905 -9.038 41.730 1.00 60.34 95 SER A C 1
ATOM 735 O O . SER A 1 95 ? -39.939 -9.670 41.506 1.00 60.34 95 SER A O 1
ATOM 737 N N . ALA A 1 96 ? -38.007 -9.410 42.648 1.00 53.91 96 ALA A N 1
ATOM 738 C CA . ALA A 1 96 ? -38.140 -10.529 43.589 1.00 53.91 96 ALA A CA 1
ATOM 739 C C . ALA A 1 96 ? -38.341 -10.014 45.020 1.00 53.91 96 ALA A C 1
ATOM 741 O O . ALA A 1 96 ? -39.141 -10.637 45.753 1.00 53.91 96 ALA A O 1
#

Sequence (96 aa):
MTDKPRFFDDLAGVAGGAFSALTGVREEINAIVRSRVDEVLSSLQVVRREEFEVARELAAQARIGQEDAERRVAALEARVLALEEKAHASHTHHSA

InterPro domains:
  IPR007475 Ubiquinone biosynthesis accessory factor UbiK [PF04380] (3-78)

pLDDT: mean 88.81, std 12.13, range [46.03, 98.75]

Organism: NCBI:txid104101

Radius of gyration: 39.89 Å; chains: 1; bounding box: 101×25×97 Å

Foldseek 3Di:
DDDDDCVVVVVVVVVVVVVVVVVVVVVVVVVVVVVVVVVVCVVVPDDDPVNVVVVVVVVVVVVVVVVVVVVVVVVVVVVVVVVVVVVVVVVVVVVD

Secondary structure (DSSP, 8-state):
-----THHHHHHHHHHHHHHHHHHHHHHHHHHHHHHHHHHHHHTTPPPHHHHHHHHHHHHHHHHHHHHHHHHHHHHHHHHHHHHHHHHHHHHHH--